Protein AF-A0A3D4B0D1-F1 (afdb_monomer_lite)

pLDDT: mean 90.93, std 8.93, range [61.91, 98.38]

Secondary structure (DSSP, 8-state):
-HHHHHH-SEEEPPPPTTGGGT--SEEEHHHHHHHHHHHHHHTT--GGG--S-EEEEE-TT-SSS-HHHHHHHHHH---SSEEEEE----S-TTS---SBTTTBHHHHHHHHHHHHHHHTTT--

Sequence (124 aa):
QIIRLMTGGYLGGAPKDDELEWRTPRMRTDAYVTIGAVFEVVDPIDLAVIESPVFIAYSTEDRAVEPDTTAARFQRFGATYKTLIEVNDTGDPAYHLLAGKYRSPQTTTSMVDTIRTFLEPLVR

Radius of gyration: 17.53 Å; chains: 1; bounding box: 36×38×50 Å

Foldseek 3Di:
DVQCVVQPQKDFDDDDPVQVVPDDRIDGPVVVVVVVVVCVVCVPDQLLVQQPEEEEEAEPQAQPDNVVVVVVVQVRHVHPHYDYHYAHPWQAPNRGCREDDPTGPPCHVVVVVVVCVSCVVVPD

Structure (mmCIF, N/CA/C/O backbone):
data_AF-A0A3D4B0D1-F1
#
_entry.id   AF-A0A3D4B0D1-F1
#
loop_
_atom_site.group_PDB
_atom_site.id
_atom_site.type_symbol
_atom_site.label_atom_id
_atom_site.label_alt_id
_atom_site.label_comp_id
_atom_site.label_asym_id
_atom_site.label_entity_id
_atom_site.label_seq_id
_atom_site.pdbx_PDB_ins_code
_atom_site.Cartn_x
_atom_site.Cartn_y
_atom_site.Cartn_z
_atom_site.occupancy
_atom_site.B_iso_or_equiv
_atom_site.auth_seq_id
_atom_site.auth_comp_id
_atom_site.auth_asym_id
_atom_site.auth_atom_id
_atom_site.pdbx_PDB_model_num
ATOM 1 N N . GLN A 1 1 ? 9.787 -23.215 -17.556 1.00 63.53 1 GLN A N 1
ATOM 2 C CA . GLN A 1 1 ? 10.791 -23.224 -18.650 1.00 63.53 1 GLN A CA 1
ATOM 3 C C . GLN A 1 1 ? 10.401 -22.334 -19.838 1.00 63.53 1 GLN A C 1
ATOM 5 O O . GLN A 1 1 ? 11.287 -21.681 -20.371 1.00 63.53 1 GLN A O 1
ATOM 10 N N . ILE A 1 2 ? 9.115 -22.218 -20.204 1.00 77.50 2 ILE A N 1
ATOM 11 C CA . ILE A 1 2 ? 8.647 -21.370 -21.326 1.00 77.50 2 ILE A CA 1
ATOM 12 C C . ILE A 1 2 ? 8.941 -19.874 -21.118 1.00 77.50 2 ILE A C 1
ATOM 14 O O . ILE A 1 2 ? 9.506 -19.240 -22.000 1.00 77.50 2 ILE A O 1
ATOM 18 N N . ILE A 1 3 ? 8.655 -19.316 -19.936 1.00 76.00 3 ILE A N 1
ATOM 19 C CA . ILE A 1 3 ? 8.912 -17.892 -19.646 1.00 76.00 3 ILE A CA 1
ATOM 20 C C . ILE A 1 3 ? 10.393 -17.513 -19.861 1.00 76.00 3 ILE A C 1
ATOM 22 O O . ILE A 1 3 ? 10.674 -16.514 -20.506 1.00 76.00 3 ILE A O 1
ATOM 26 N N . ARG A 1 4 ? 11.349 -18.364 -19.453 1.00 78.00 4 ARG A N 1
ATOM 27 C CA . ARG A 1 4 ? 12.790 -18.142 -19.685 1.00 78.00 4 ARG A CA 1
ATOM 28 C C . ARG A 1 4 ? 13.163 -18.160 -21.173 1.00 78.00 4 ARG A C 1
ATOM 30 O O . ARG A 1 4 ? 14.081 -17.453 -21.572 1.00 78.00 4 ARG A O 1
ATOM 37 N N . LEU A 1 5 ? 12.476 -18.963 -21.986 1.00 80.81 5 LEU A N 1
ATOM 38 C CA . LEU A 1 5 ? 12.677 -18.981 -23.439 1.00 80.81 5 LEU A CA 1
ATOM 39 C C . LEU A 1 5 ? 12.133 -17.706 -24.099 1.00 80.81 5 LEU A C 1
ATOM 41 O O . LEU A 1 5 ? 12.731 -17.228 -25.054 1.00 80.81 5 LEU A O 1
ATOM 45 N N . MET A 1 6 ? 11.044 -17.136 -23.571 1.00 79.94 6 MET A N 1
ATOM 46 C CA . MET A 1 6 ? 10.436 -15.914 -24.109 1.00 79.94 6 MET A CA 1
ATOM 47 C C . MET A 1 6 ? 11.134 -14.632 -23.641 1.00 79.94 6 MET A C 1
ATOM 49 O O . MET A 1 6 ? 11.273 -13.692 -24.414 1.00 79.94 6 MET A O 1
ATOM 53 N N . THR A 1 7 ? 11.575 -14.578 -22.383 1.00 77.19 7 THR A N 1
ATOM 54 C CA . THR A 1 7 ? 12.081 -13.347 -21.749 1.00 77.19 7 THR A CA 1
ATOM 55 C C . THR A 1 7 ? 13.591 -13.367 -21.507 1.00 77.19 7 THR A C 1
ATOM 57 O O . THR A 1 7 ? 14.147 -12.409 -20.980 1.00 77.19 7 THR A O 1
ATOM 60 N N . GLY A 1 8 ? 14.269 -14.471 -21.829 1.00 85.75 8 GLY A N 1
ATOM 61 C CA . GLY A 1 8 ? 15.664 -14.702 -21.459 1.00 85.75 8 GLY A CA 1
ATOM 62 C C . GLY A 1 8 ? 15.839 -15.082 -19.983 1.00 85.75 8 GLY A C 1
ATOM 63 O O . GLY A 1 8 ? 14.902 -15.494 -19.303 1.00 85.75 8 GLY A O 1
ATOM 64 N N . GLY A 1 9 ? 17.075 -14.985 -19.480 1.00 87.00 9 GLY A N 1
ATOM 65 C CA . GLY A 1 9 ? 17.410 -15.344 -18.092 1.00 87.00 9 GLY A CA 1
ATOM 66 C C . GLY A 1 9 ? 17.057 -14.289 -17.038 1.00 87.00 9 GLY A C 1
ATOM 67 O O . GLY A 1 9 ? 17.088 -14.601 -15.848 1.00 87.00 9 GLY A O 1
ATOM 68 N N . TYR A 1 10 ? 16.744 -13.062 -17.460 1.00 86.00 10 TYR A N 1
ATOM 69 C CA . TYR A 1 10 ? 16.478 -11.924 -16.582 1.00 86.00 10 TYR A CA 1
ATOM 70 C C . TYR A 1 10 ? 15.337 -11.071 -17.129 1.00 86.00 10 TYR A C 1
ATOM 72 O O . TYR A 1 10 ? 15.279 -10.816 -18.328 1.00 86.00 10 TYR A O 1
ATOM 80 N N . LEU A 1 11 ? 14.513 -10.556 -16.223 1.00 83.50 11 LEU A N 1
ATOM 81 C CA . LEU A 1 11 ? 13.476 -9.560 -16.476 1.00 83.50 11 LEU A CA 1
ATOM 82 C C . LEU A 1 11 ? 13.886 -8.220 -15.843 1.00 83.50 11 LEU A C 1
ATOM 84 O O . LEU A 1 11 ? 14.558 -8.207 -14.810 1.00 83.50 11 LEU A O 1
ATOM 88 N N . GLY A 1 12 ? 13.496 -7.108 -16.472 1.00 80.69 12 GLY A N 1
ATOM 89 C CA . GLY A 1 12 ? 13.828 -5.743 -16.041 1.00 80.69 12 GLY A CA 1
ATOM 90 C C . GLY A 1 12 ? 14.674 -4.958 -17.051 1.00 80.69 12 GLY A C 1
ATOM 91 O O . GLY A 1 12 ? 15.135 -5.502 -18.056 1.00 80.69 12 GLY A O 1
ATOM 92 N N . GLY A 1 13 ? 14.851 -3.662 -16.791 1.00 74.31 13 GLY A N 1
ATOM 93 C CA . GLY A 1 13 ? 15.591 -2.739 -17.658 1.00 74.31 13 GLY A CA 1
ATOM 94 C C . GLY A 1 13 ? 17.090 -2.699 -17.356 1.00 74.31 13 GLY A C 1
ATOM 95 O O . GLY A 1 13 ? 17.550 -3.226 -16.344 1.00 74.31 13 GLY A O 1
ATOM 96 N N . ALA A 1 14 ? 17.875 -2.060 -18.227 1.00 72.25 14 ALA A N 1
ATOM 97 C CA . ALA A 1 14 ? 19.235 -1.680 -17.853 1.00 72.25 14 ALA A CA 1
ATOM 98 C C . ALA A 1 14 ? 19.177 -0.755 -16.618 1.00 72.25 14 ALA A C 1
ATOM 100 O O . ALA A 1 14 ? 18.286 0.097 -16.572 1.00 72.25 14 ALA A O 1
ATOM 101 N N . PRO A 1 15 ? 20.076 -0.921 -15.629 1.00 66.19 15 PRO A N 1
ATOM 102 C CA . PRO A 1 15 ? 20.160 0.010 -14.513 1.00 66.19 15 PRO A CA 1
ATOM 103 C C . PRO A 1 15 ? 20.316 1.437 -15.035 1.00 66.19 15 PRO A C 1
ATOM 105 O O . PRO A 1 15 ? 21.144 1.672 -15.915 1.00 66.19 15 PRO A O 1
ATOM 108 N N . LYS A 1 16 ? 19.551 2.377 -14.485 1.00 71.31 16 LYS A N 1
ATOM 109 C CA . LYS A 1 16 ? 19.950 3.786 -14.496 1.00 71.31 16 LYS A CA 1
ATOM 110 C C . LYS A 1 16 ? 20.848 4.024 -13.286 1.00 71.31 16 LYS A C 1
ATOM 112 O O . LYS A 1 16 ? 20.661 3.365 -12.261 1.00 71.31 16 LYS A O 1
ATOM 117 N N . ASP A 1 17 ? 21.827 4.914 -13.415 1.00 66.06 17 ASP A N 1
ATOM 118 C CA . ASP A 1 17 ? 22.896 5.075 -12.417 1.00 66.06 17 ASP A CA 1
ATOM 119 C C . ASP A 1 17 ? 22.361 5.380 -11.004 1.00 66.06 17 ASP A C 1
ATOM 121 O O . ASP A 1 17 ? 22.906 4.891 -10.019 1.00 66.06 17 ASP A O 1
ATOM 125 N N . ASP A 1 18 ? 21.245 6.102 -10.897 1.00 72.19 18 ASP A N 1
ATOM 126 C CA . ASP A 1 18 ? 20.573 6.450 -9.641 1.00 72.19 18 ASP A CA 1
ATOM 127 C C . ASP A 1 18 ? 19.650 5.343 -9.089 1.00 72.19 18 ASP A C 1
ATOM 129 O O . ASP A 1 18 ? 19.319 5.333 -7.904 1.00 72.19 18 ASP A O 1
ATOM 133 N N . GLU A 1 19 ? 19.224 4.388 -9.920 1.00 71.94 19 GLU A N 1
ATOM 134 C CA . GLU A 1 19 ? 18.285 3.329 -9.525 1.00 71.94 19 GLU A CA 1
ATOM 135 C C . GLU A 1 19 ? 18.943 2.218 -8.699 1.00 71.94 19 GLU A C 1
ATOM 137 O O . GLU A 1 19 ? 18.274 1.588 -7.877 1.00 71.94 19 GLU A O 1
ATOM 142 N N . LEU A 1 20 ? 20.249 1.990 -8.867 1.00 73.00 20 LEU A N 1
ATOM 143 C CA . LEU A 1 20 ? 20.977 0.942 -8.140 1.00 73.00 20 LEU A CA 1
ATOM 144 C C . LEU A 1 20 ? 21.018 1.170 -6.627 1.00 73.00 20 LEU A C 1
ATOM 146 O O . LEU A 1 20 ? 21.152 0.208 -5.872 1.00 73.00 20 LEU A O 1
ATOM 150 N N . GLU A 1 21 ? 20.885 2.418 -6.175 1.00 78.12 21 GLU A N 1
ATOM 151 C CA . GLU A 1 21 ? 20.900 2.737 -4.748 1.00 78.12 21 GLU A CA 1
ATOM 152 C C . GLU A 1 21 ? 19.638 2.281 -4.008 1.00 78.12 21 GLU A C 1
ATOM 154 O O . GLU A 1 21 ? 19.652 2.170 -2.781 1.00 78.12 21 GLU A O 1
ATOM 159 N N . TRP A 1 22 ? 18.533 2.047 -4.722 1.00 77.31 22 TRP A N 1
ATOM 160 C CA . TRP A 1 22 ? 17.230 1.851 -4.083 1.00 77.31 22 TRP A CA 1
ATOM 161 C C . TRP A 1 22 ? 16.363 0.749 -4.677 1.00 77.31 22 TRP A C 1
ATOM 163 O O . TRP A 1 22 ? 15.371 0.368 -4.057 1.00 77.31 22 TRP A O 1
ATOM 173 N N . ARG A 1 23 ? 16.723 0.190 -5.836 1.00 79.69 23 ARG A N 1
ATOM 174 C CA . ARG A 1 23 ? 16.028 -0.967 -6.408 1.00 79.69 23 ARG A CA 1
ATOM 175 C C . ARG A 1 23 ? 16.977 -1.922 -7.110 1.00 79.69 23 ARG A C 1
ATOM 177 O O . ARG A 1 23 ? 18.023 -1.547 -7.626 1.00 79.69 23 ARG A O 1
ATOM 184 N N . THR A 1 24 ? 16.552 -3.177 -7.216 1.00 83.31 24 THR A N 1
ATOM 185 C CA . THR A 1 24 ? 17.174 -4.141 -8.125 1.00 83.31 24 THR A CA 1
ATOM 186 C C . THR A 1 24 ? 16.579 -3.953 -9.530 1.00 83.31 24 THR A C 1
ATOM 188 O O . THR A 1 24 ? 15.396 -4.233 -9.727 1.00 83.31 24 THR A O 1
ATOM 191 N N . PRO A 1 25 ? 17.347 -3.472 -10.525 1.00 81.31 25 PRO A N 1
ATOM 192 C CA . PRO A 1 25 ? 16.807 -3.131 -11.847 1.00 81.31 25 PRO A CA 1
ATOM 193 C C . PRO A 1 25 ? 16.508 -4.366 -12.705 1.00 81.31 25 PRO A C 1
ATOM 195 O O . PRO A 1 25 ? 15.676 -4.301 -13.611 1.00 81.31 25 PRO A O 1
ATOM 198 N N . ARG A 1 26 ? 17.172 -5.496 -12.418 1.00 84.56 26 ARG A N 1
ATOM 199 C CA . ARG A 1 26 ? 16.995 -6.771 -13.121 1.00 84.56 26 ARG A CA 1
ATOM 200 C C . ARG A 1 26 ? 16.962 -7.924 -12.138 1.00 84.56 26 ARG A C 1
ATOM 202 O O . ARG A 1 26 ? 17.891 -8.082 -11.352 1.00 84.56 26 ARG A O 1
ATOM 209 N N . MET A 1 27 ? 15.952 -8.775 -12.237 1.00 84.06 27 MET A N 1
ATOM 210 C CA . MET A 1 27 ? 15.883 -10.010 -11.455 1.00 84.06 27 MET A CA 1
ATOM 211 C C . MET A 1 27 ? 15.899 -11.214 -12.384 1.00 84.06 27 MET A C 1
ATOM 213 O O . MET A 1 27 ? 15.493 -11.134 -13.547 1.00 84.06 27 MET A O 1
ATOM 217 N N . ARG A 1 28 ? 16.403 -12.342 -11.881 1.00 88.50 28 ARG A N 1
ATOM 218 C CA . ARG A 1 28 ? 16.385 -13.581 -12.652 1.00 88.50 28 ARG A CA 1
ATOM 219 C C . ARG A 1 28 ? 14.942 -13.994 -12.916 1.00 88.50 28 ARG A C 1
ATOM 221 O O . ARG A 1 28 ? 14.075 -13.876 -12.056 1.00 88.50 28 ARG A O 1
ATOM 228 N N . THR A 1 29 ? 14.697 -14.508 -14.109 1.00 87.88 29 THR A N 1
ATOM 229 C CA . THR A 1 29 ? 13.355 -14.896 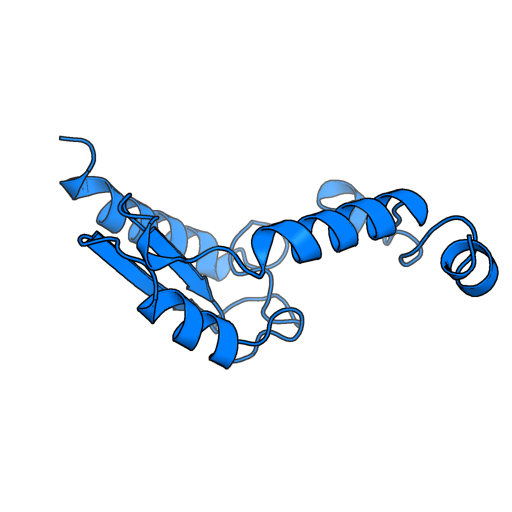-14.543 1.00 87.88 29 THR A CA 1
ATOM 230 C C . THR A 1 29 ? 12.735 -15.996 -13.672 1.00 87.88 29 THR A C 1
ATOM 232 O O . THR A 1 29 ? 11.524 -16.023 -13.486 1.00 87.88 29 THR A O 1
ATOM 235 N N . ASP A 1 30 ? 13.542 -16.892 -13.106 1.00 86.81 30 ASP A N 1
ATOM 236 C CA . ASP A 1 30 ? 13.064 -17.912 -12.168 1.00 86.81 30 ASP A CA 1
ATOM 237 C C . ASP A 1 30 ? 12.591 -17.324 -10.831 1.00 86.81 30 ASP A C 1
ATOM 239 O O . ASP A 1 30 ? 11.614 -17.823 -10.281 1.00 86.81 30 ASP A O 1
ATOM 243 N N . ALA A 1 31 ? 13.187 -16.226 -10.354 1.00 86.44 31 ALA A N 1
ATOM 244 C CA . ALA A 1 31 ? 12.699 -15.520 -9.168 1.00 86.44 31 ALA A CA 1
ATOM 245 C C . ALA A 1 31 ? 11.276 -14.967 -9.370 1.00 86.44 31 ALA A C 1
ATOM 247 O O . ALA A 1 31 ? 10.447 -15.068 -8.470 1.00 86.44 31 ALA A O 1
ATOM 248 N N . TYR A 1 32 ? 10.960 -14.457 -10.566 1.00 82.81 32 TYR A N 1
ATOM 249 C CA . TYR A 1 32 ? 9.606 -13.998 -10.896 1.00 82.81 32 TYR A CA 1
ATOM 250 C C . TYR A 1 32 ? 8.576 -15.130 -10.894 1.00 82.81 32 TYR A C 1
ATOM 252 O O . TYR A 1 32 ? 7.462 -14.936 -10.416 1.00 82.81 32 TYR A O 1
ATOM 260 N N . VAL A 1 33 ? 8.943 -16.317 -11.389 1.00 84.38 33 VAL A N 1
ATOM 261 C CA . VAL A 1 33 ? 8.056 -17.492 -11.343 1.00 84.38 33 VAL A CA 1
ATOM 262 C C . VAL A 1 33 ? 7.763 -17.883 -9.896 1.00 84.38 33 VAL A C 1
ATOM 264 O O . VAL A 1 33 ? 6.615 -18.154 -9.562 1.00 84.38 33 VAL A O 1
ATOM 267 N N . THR A 1 34 ? 8.774 -17.852 -9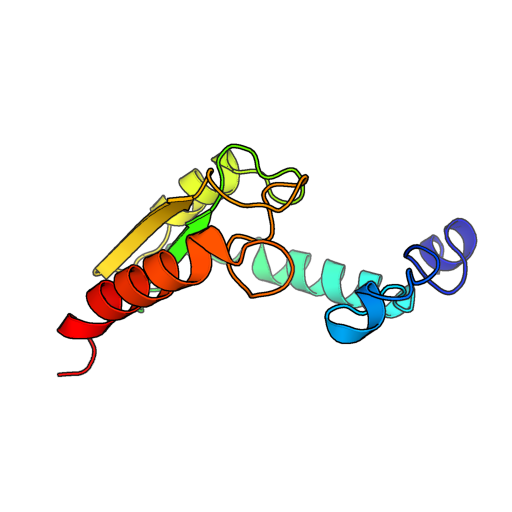.024 1.00 85.56 34 THR A N 1
ATOM 268 C CA . THR A 1 34 ? 8.587 -18.124 -7.594 1.00 85.56 34 THR A CA 1
ATOM 269 C C . THR A 1 34 ? 7.654 -17.109 -6.935 1.00 85.56 34 THR A C 1
ATOM 271 O O . THR A 1 34 ? 6.780 -17.506 -6.174 1.00 85.56 34 THR A O 1
ATOM 274 N N . ILE A 1 35 ? 7.790 -15.814 -7.245 1.00 85.12 35 ILE A N 1
ATOM 275 C CA . ILE A 1 35 ? 6.883 -14.774 -6.729 1.00 85.12 35 ILE A CA 1
ATOM 276 C C . ILE A 1 35 ? 5.444 -15.020 -7.210 1.00 85.12 35 ILE A C 1
ATOM 278 O O . ILE A 1 35 ? 4.519 -14.969 -6.407 1.00 85.12 35 ILE A O 1
ATOM 282 N N . GLY A 1 36 ? 5.254 -15.356 -8.491 1.00 86.56 36 GLY A N 1
ATOM 283 C CA . GLY A 1 36 ? 3.935 -15.703 -9.029 1.00 86.56 36 GLY A CA 1
ATOM 284 C C . GLY A 1 36 ? 3.294 -16.901 -8.320 1.00 86.56 36 GLY A C 1
ATOM 285 O O . GLY A 1 36 ? 2.120 -16.849 -7.973 1.00 86.56 36 GLY A O 1
ATOM 286 N N . ALA A 1 37 ? 4.077 -17.940 -8.014 1.00 88.75 37 ALA A N 1
ATOM 287 C CA . ALA A 1 37 ? 3.592 -19.103 -7.270 1.00 88.75 37 ALA A CA 1
ATOM 288 C C . ALA A 1 37 ? 3.156 -18.756 -5.834 1.00 88.75 37 ALA A C 1
ATOM 290 O O . ALA A 1 37 ? 2.223 -19.359 -5.311 1.00 88.75 37 ALA A O 1
ATOM 291 N N . VAL A 1 38 ? 3.789 -17.765 -5.192 1.00 89.88 38 VAL A N 1
ATOM 292 C CA . VAL A 1 38 ? 3.318 -17.261 -3.890 1.00 89.88 38 VAL A CA 1
ATOM 293 C C . VAL A 1 38 ? 1.929 -16.642 -4.032 1.00 89.88 38 VAL A C 1
ATOM 295 O O . VAL A 1 38 ? 1.076 -16.909 -3.189 1.00 89.88 38 VAL A O 1
ATOM 298 N N . PHE A 1 39 ? 1.669 -15.880 -5.102 1.00 88.50 39 PHE A N 1
ATOM 299 C CA . PHE A 1 39 ? 0.343 -15.307 -5.354 1.00 88.50 39 PHE A CA 1
ATOM 300 C C . PHE A 1 39 ? -0.744 -16.370 -5.496 1.00 88.50 39 PHE A C 1
ATOM 302 O O . PHE A 1 39 ? -1.801 -16.206 -4.900 1.00 88.50 39 PHE A O 1
ATOM 309 N N . GLU A 1 40 ? -0.476 -17.492 -6.167 1.00 89.88 40 GLU A N 1
ATOM 310 C CA . GLU A 1 40 ? -1.440 -18.602 -6.271 1.00 89.88 40 GLU A CA 1
ATOM 311 C C . GLU A 1 40 ? -1.827 -19.193 -4.904 1.00 89.88 40 GLU A C 1
ATOM 313 O O . GLU A 1 40 ? -2.950 -19.660 -4.723 1.00 89.88 40 GLU A O 1
ATOM 318 N N . VAL A 1 41 ? -0.914 -19.153 -3.930 1.00 90.69 41 VAL A N 1
ATOM 319 C CA . VAL A 1 41 ? -1.163 -19.643 -2.568 1.00 90.69 41 VAL A CA 1
ATOM 320 C C . VAL A 1 41 ? -1.885 -18.604 -1.712 1.00 90.69 41 VAL A C 1
ATOM 322 O O . VAL A 1 41 ? -2.738 -18.975 -0.906 1.00 90.69 41 VAL A O 1
ATOM 325 N N . VAL A 1 42 ? -1.554 -17.316 -1.855 1.00 89.75 42 VAL A N 1
ATOM 326 C CA . VAL A 1 42 ? -2.141 -16.261 -1.012 1.00 89.75 42 VAL A CA 1
ATOM 327 C C . VAL A 1 42 ? -3.476 -15.733 -1.528 1.00 89.75 42 VAL A C 1
ATOM 329 O O . VAL A 1 42 ? -4.288 -15.275 -0.730 1.00 89.75 42 VAL A O 1
ATOM 332 N N . ASP A 1 43 ? -3.729 -15.807 -2.835 1.00 91.31 43 ASP A N 1
ATOM 333 C CA . ASP A 1 43 ? -4.957 -15.301 -3.446 1.00 91.31 43 ASP A CA 1
ATOM 334 C C . ASP A 1 43 ? -6.253 -15.921 -2.886 1.00 91.31 43 ASP A C 1
ATOM 336 O O . ASP A 1 43 ? -7.184 -15.160 -2.602 1.00 91.31 43 ASP A O 1
ATOM 340 N N . PRO A 1 44 ? -6.337 -17.248 -2.646 1.00 93.94 44 PRO A N 1
ATOM 341 C CA . PRO A 1 44 ? -7.544 -17.863 -2.102 1.00 93.94 44 PRO A CA 1
ATOM 342 C C . PRO A 1 44 ? -7.679 -17.737 -0.577 1.00 93.94 44 PRO A C 1
ATOM 344 O O . PRO A 1 44 ? -8.660 -18.242 -0.028 1.00 93.94 44 PRO A O 1
ATOM 347 N N . ILE A 1 45 ? -6.725 -17.114 0.129 1.00 93.44 45 ILE A N 1
ATOM 348 C CA . ILE A 1 45 ? -6.810 -16.967 1.587 1.00 93.44 45 ILE A CA 1
ATOM 349 C C . ILE A 1 45 ? -8.044 -16.137 1.946 1.00 93.44 45 ILE A C 1
ATOM 351 O O . ILE A 1 45 ? -8.267 -15.039 1.428 1.00 93.44 45 ILE A O 1
ATOM 355 N N . ASP A 1 46 ? -8.838 -16.651 2.883 1.00 96.19 46 ASP A N 1
ATOM 356 C CA . ASP A 1 46 ? -9.929 -15.885 3.464 1.00 96.19 46 ASP A CA 1
ATOM 357 C C . ASP A 1 46 ? -9.374 -14.799 4.390 1.00 96.19 46 ASP A C 1
ATOM 359 O O . ASP A 1 46 ? -8.929 -15.077 5.500 1.00 96.19 46 ASP A O 1
ATOM 363 N N . LEU A 1 47 ? -9.404 -13.544 3.937 1.00 96.94 47 LEU A N 1
ATOM 364 C CA . LEU A 1 47 ? -8.902 -12.400 4.703 1.00 96.94 47 LEU A CA 1
ATOM 365 C C . LEU A 1 47 ? -9.650 -12.185 6.029 1.00 96.94 47 LEU A C 1
ATOM 367 O O . LEU A 1 47 ? -9.109 -11.527 6.919 1.00 96.94 47 LEU A O 1
ATOM 371 N N . ALA A 1 48 ? -10.846 -12.759 6.199 1.00 97.81 48 ALA A N 1
ATOM 372 C CA . ALA A 1 48 ? -11.596 -12.666 7.448 1.00 97.81 48 ALA A CA 1
ATOM 373 C C . ALA A 1 48 ? -10.850 -13.298 8.636 1.00 97.81 48 ALA A C 1
ATOM 375 O O . ALA A 1 48 ? -11.044 -12.865 9.765 1.00 97.81 48 ALA A O 1
ATOM 376 N N . VAL A 1 49 ? -9.950 -14.261 8.394 1.00 97.12 49 VAL A N 1
ATOM 377 C CA . VAL A 1 49 ? -9.152 -14.899 9.461 1.00 97.12 49 VAL A CA 1
ATOM 378 C C . VAL A 1 49 ? -8.020 -14.005 9.982 1.00 97.12 49 VAL A C 1
ATOM 380 O O . VAL A 1 49 ? -7.391 -14.318 10.991 1.00 97.12 49 VAL A O 1
ATOM 383 N N . ILE A 1 50 ? -7.721 -12.902 9.290 1.00 96.69 50 ILE A N 1
ATOM 384 C CA . ILE A 1 50 ? -6.702 -11.939 9.706 1.00 96.69 50 ILE A CA 1
ATOM 385 C C . ILE A 1 50 ? -7.373 -10.904 10.613 1.00 96.69 50 ILE A C 1
ATOM 387 O O . ILE A 1 50 ? -7.915 -9.896 10.155 1.00 96.69 50 ILE A O 1
ATOM 391 N N . GLU A 1 51 ? -7.330 -11.183 11.915 1.00 97.38 51 GLU A N 1
ATOM 392 C CA . GLU A 1 51 ? -7.940 -10.360 12.972 1.00 97.38 51 GLU A CA 1
ATOM 393 C C . GLU A 1 51 ? -6.965 -9.345 13.597 1.00 97.38 51 GLU A C 1
ATOM 395 O O . GLU A 1 51 ? -7.373 -8.446 14.334 1.00 97.38 51 GLU A O 1
ATOM 400 N N . SER A 1 52 ? -5.666 -9.468 13.305 1.00 96.75 52 SER A N 1
ATOM 401 C CA . SER A 1 52 ? -4.648 -8.506 13.740 1.00 96.75 52 SER A CA 1
ATOM 402 C C . SER A 1 52 ? -4.908 -7.114 13.153 1.00 96.75 52 SER A C 1
ATOM 404 O O . SER A 1 52 ? -5.443 -7.028 12.053 1.00 96.75 52 SER A O 1
ATOM 406 N N . PRO A 1 53 ? -4.496 -6.024 13.825 1.00 98.19 53 PRO A N 1
ATOM 407 C CA . PRO A 1 53 ? -4.613 -4.676 13.281 1.00 98.19 53 PRO A CA 1
ATOM 408 C C . PRO A 1 53 ? -4.073 -4.527 11.853 1.00 98.19 53 PRO A C 1
ATOM 410 O O . PRO A 1 53 ? -2.967 -4.981 11.562 1.00 98.19 53 PRO A O 1
ATOM 413 N N . VAL A 1 54 ? -4.828 -3.854 10.978 1.00 98.25 54 VAL A N 1
ATOM 414 C CA . VAL A 1 54 ? -4.470 -3.688 9.556 1.00 98.25 54 VAL A CA 1
ATOM 415 C C . VAL A 1 54 ? -4.348 -2.217 9.191 1.00 98.25 54 VAL A C 1
ATOM 417 O O . VAL A 1 54 ? -5.295 -1.451 9.329 1.00 98.25 54 VAL A O 1
ATOM 420 N N . PHE A 1 55 ? -3.202 -1.837 8.639 1.00 98.25 55 PHE A N 1
ATOM 421 C CA . PHE A 1 55 ? -2.996 -0.537 8.014 1.00 98.25 55 PHE A CA 1
ATOM 422 C C . PHE A 1 55 ? -2.646 -0.744 6.542 1.00 98.25 55 PHE A C 1
ATOM 424 O O . PHE A 1 55 ? -1.701 -1.470 6.234 1.00 98.25 55 PHE A O 1
ATOM 431 N N . ILE A 1 56 ? -3.393 -0.107 5.642 1.00 98.19 56 ILE A N 1
ATOM 432 C CA . ILE A 1 56 ? -3.091 -0.082 4.209 1.00 98.19 56 ILE A CA 1
ATOM 433 C C . ILE A 1 56 ? -3.072 1.373 3.750 1.00 98.19 56 ILE A C 1
ATOM 435 O O . ILE A 1 56 ? -4.025 2.114 3.976 1.00 98.19 56 ILE A O 1
ATOM 439 N N . ALA A 1 57 ? -2.000 1.764 3.069 1.00 98.06 57 ALA A N 1
ATOM 440 C CA . ALA A 1 57 ? -1.969 2.976 2.268 1.00 98.06 57 ALA A CA 1
ATOM 441 C C . ALA A 1 57 ? -1.929 2.584 0.790 1.00 98.06 57 ALA A C 1
ATOM 443 O O . ALA A 1 57 ? -1.204 1.656 0.425 1.00 98.06 57 ALA A O 1
ATOM 444 N N . TYR A 1 58 ? -2.706 3.269 -0.042 1.00 98.38 58 TYR A N 1
ATOM 445 C CA . TYR A 1 58 ? -2.772 3.024 -1.482 1.00 98.38 58 TYR A CA 1
ATOM 446 C C . TYR A 1 58 ? -2.961 4.339 -2.247 1.00 98.38 58 TYR A C 1
ATOM 448 O O . TYR A 1 58 ? -3.344 5.347 -1.656 1.00 98.38 58 TYR A O 1
ATOM 456 N N . SER A 1 59 ? -2.697 4.334 -3.552 1.00 98.25 59 SER A N 1
ATOM 457 C CA . SER A 1 59 ? -3.104 5.420 -4.447 1.00 98.25 59 SER A CA 1
ATOM 458 C C . SER A 1 59 ? -4.255 4.954 -5.328 1.00 98.25 59 SER A C 1
ATOM 460 O O . SER A 1 59 ? -4.240 3.828 -5.823 1.00 98.25 59 SER A O 1
ATOM 462 N N . THR A 1 60 ? -5.221 5.835 -5.582 1.00 98.19 60 THR A N 1
ATOM 463 C CA . THR A 1 60 ? -6.279 5.594 -6.575 1.00 98.19 60 THR A CA 1
ATOM 464 C C . THR A 1 60 ? -5.772 5.714 -8.017 1.00 98.19 60 THR A C 1
ATOM 466 O O . THR A 1 60 ? -6.495 5.380 -8.951 1.00 98.19 60 THR A O 1
ATOM 469 N N . GLU A 1 61 ? -4.528 6.163 -8.206 1.00 97.94 61 GLU A N 1
ATOM 470 C CA . GLU A 1 61 ? -3.857 6.306 -9.501 1.00 97.94 61 GLU A CA 1
ATOM 471 C C . GLU A 1 61 ? -2.737 5.267 -9.717 1.00 97.94 61 GLU A C 1
ATOM 473 O O . GLU A 1 61 ? -2.020 5.342 -10.722 1.00 97.94 61 GLU A O 1
ATOM 478 N N . ASP A 1 62 ? -2.582 4.300 -8.799 1.00 98.19 62 ASP A N 1
ATOM 479 C CA . ASP A 1 62 ? -1.544 3.263 -8.866 1.00 98.19 62 ASP A CA 1
ATOM 480 C C . ASP A 1 62 ? -1.638 2.475 -10.188 1.00 98.19 62 ASP A C 1
ATOM 482 O O . ASP A 1 62 ? -2.690 1.969 -10.584 1.00 98.19 62 ASP A O 1
ATOM 486 N N . ARG A 1 63 ? -0.511 2.399 -10.905 1.00 97.25 63 ARG A N 1
ATOM 487 C CA . ARG A 1 63 ? -0.399 1.721 -12.210 1.00 97.25 63 ARG A CA 1
ATOM 488 C C . ARG A 1 63 ? 0.179 0.310 -12.124 1.00 97.25 63 ARG A C 1
ATOM 490 O O . ARG A 1 63 ? 0.277 -0.367 -13.148 1.00 97.25 63 ARG A O 1
ATOM 497 N N . ALA A 1 64 ? 0.622 -0.109 -10.946 1.00 93.88 64 ALA A N 1
ATOM 498 C CA . ALA A 1 64 ? 1.183 -1.425 -10.673 1.00 93.88 64 ALA A CA 1
ATOM 499 C C . ALA A 1 64 ? 0.203 -2.327 -9.908 1.00 93.88 64 ALA A C 1
ATOM 501 O O . ALA A 1 64 ? 0.225 -3.543 -10.108 1.00 93.88 64 ALA A O 1
ATOM 502 N N . VAL A 1 65 ? -0.654 -1.751 -9.062 1.00 94.94 65 VAL A N 1
ATOM 503 C CA . VAL A 1 65 ? -1.664 -2.464 -8.269 1.00 94.94 65 VAL A CA 1
ATOM 504 C C . VAL A 1 65 ? -3.043 -1.885 -8.556 1.00 94.94 65 VAL A C 1
ATOM 506 O O . VAL A 1 65 ? -3.206 -0.676 -8.591 1.00 94.94 65 VAL A O 1
ATOM 509 N N . GLU A 1 66 ? -4.048 -2.746 -8.734 1.00 97.31 66 GLU A N 1
ATOM 510 C CA . GLU A 1 66 ? -5.426 -2.314 -8.979 1.00 97.31 66 GLU A CA 1
ATOM 511 C C . GLU A 1 66 ? -6.040 -1.687 -7.705 1.00 97.31 66 GLU A C 1
ATOM 513 O O . GLU A 1 66 ? -6.249 -2.398 -6.707 1.00 97.31 66 GLU A O 1
ATOM 518 N N . PRO A 1 67 ? -6.340 -0.372 -7.705 1.00 97.56 67 PRO A N 1
ATOM 519 C CA . PRO A 1 67 ? -6.765 0.331 -6.495 1.00 97.56 67 PRO A CA 1
ATOM 520 C C . PRO A 1 67 ? -8.126 -0.143 -5.979 1.00 97.56 67 PRO A C 1
ATOM 522 O O . PRO A 1 67 ? -8.285 -0.393 -4.783 1.00 97.56 67 PRO A O 1
ATOM 525 N N . ASP A 1 68 ? -9.082 -0.363 -6.883 1.00 97.69 68 ASP A N 1
ATOM 526 C CA . ASP A 1 68 ? -10.434 -0.809 -6.531 1.00 97.69 68 ASP A CA 1
ATOM 527 C C . ASP A 1 68 ? -10.416 -2.192 -5.870 1.00 97.69 68 ASP A C 1
ATOM 529 O O . ASP A 1 68 ? -11.080 -2.422 -4.855 1.00 97.69 68 ASP A O 1
ATOM 533 N N . THR A 1 69 ? -9.585 -3.106 -6.382 1.00 96.31 69 THR A N 1
ATOM 534 C CA . THR A 1 69 ? -9.373 -4.427 -5.775 1.00 96.31 69 THR A CA 1
ATOM 535 C C . THR A 1 69 ? -8.734 -4.306 -4.392 1.00 96.31 69 THR A C 1
ATOM 537 O O . THR A 1 69 ? -9.114 -5.041 -3.477 1.00 96.31 69 THR A O 1
ATOM 540 N N . THR A 1 70 ? -7.810 -3.362 -4.198 1.00 96.75 70 THR A N 1
ATOM 541 C CA . THR A 1 70 ? -7.203 -3.086 -2.886 1.00 96.75 70 THR A CA 1
ATOM 542 C C . THR A 1 70 ? -8.250 -2.608 -1.881 1.00 96.75 70 THR A C 1
ATOM 544 O O . THR A 1 70 ? -8.382 -3.197 -0.804 1.00 96.75 70 THR A O 1
ATOM 547 N N . ALA A 1 71 ? -9.052 -1.605 -2.249 1.00 97.56 71 ALA A N 1
ATOM 548 C CA . ALA A 1 71 ? -10.125 -1.082 -1.408 1.00 97.56 71 ALA A CA 1
ATOM 549 C C . ALA A 1 71 ? -11.179 -2.157 -1.087 1.00 97.56 71 ALA A C 1
ATOM 551 O O . ALA A 1 71 ? -11.589 -2.307 0.068 1.00 97.56 71 ALA A O 1
ATOM 552 N N . ALA A 1 72 ? -11.569 -2.970 -2.073 1.00 97.25 72 ALA A N 1
ATOM 553 C CA . ALA A 1 72 ? -12.514 -4.067 -1.883 1.00 97.25 72 ALA A CA 1
ATOM 554 C C . ALA A 1 72 ? -11.962 -5.164 -0.955 1.00 97.25 72 ALA A C 1
ATOM 556 O O . ALA A 1 72 ? -12.669 -5.645 -0.066 1.00 97.25 72 ALA A O 1
ATOM 557 N N . ARG A 1 73 ? -10.688 -5.555 -1.111 1.00 96.44 73 ARG A N 1
ATOM 558 C CA . ARG A 1 73 ? -10.043 -6.556 -0.241 1.00 96.44 73 ARG A CA 1
ATOM 559 C C . ARG A 1 73 ? -9.844 -6.048 1.181 1.00 96.44 73 ARG A C 1
ATOM 561 O O . ARG A 1 73 ? -10.044 -6.825 2.111 1.00 96.44 73 ARG A O 1
ATOM 568 N N . PHE A 1 74 ? -9.539 -4.765 1.374 1.00 98.12 74 PHE A N 1
ATOM 569 C CA . PHE A 1 74 ? -9.442 -4.161 2.706 1.00 98.12 74 PHE A CA 1
ATOM 570 C C . PHE A 1 74 ? -10.719 -4.383 3.542 1.00 98.12 74 PHE A C 1
ATOM 572 O O . PHE A 1 74 ? -10.662 -4.698 4.738 1.00 98.12 74 PHE A O 1
ATOM 579 N N . GLN A 1 75 ? -11.893 -4.305 2.905 1.00 97.69 75 GLN A N 1
ATOM 580 C CA . GLN A 1 75 ? -13.166 -4.544 3.590 1.00 97.69 75 GLN A CA 1
ATOM 581 C C . GLN A 1 75 ? -13.295 -5.972 4.129 1.00 97.69 75 GLN A C 1
ATOM 583 O O . GLN A 1 75 ? -13.925 -6.165 5.166 1.00 97.69 75 GLN A O 1
ATOM 588 N N . ARG A 1 76 ? -12.641 -6.951 3.494 1.00 97.62 76 ARG A N 1
ATOM 589 C CA . ARG A 1 76 ? -12.730 -8.376 3.847 1.00 97.62 76 ARG A CA 1
ATOM 590 C C . ARG A 1 76 ? -11.882 -8.785 5.053 1.00 97.62 76 ARG A C 1
ATOM 592 O O . ARG A 1 76 ? -12.101 -9.873 5.569 1.00 97.62 76 ARG A O 1
ATOM 599 N N . PHE A 1 77 ? -10.933 -7.960 5.501 1.00 98.25 77 PHE A N 1
ATOM 600 C CA . PHE A 1 77 ? -10.153 -8.266 6.706 1.00 98.25 77 PHE A CA 1
ATOM 601 C C . PHE A 1 77 ? -11.045 -8.324 7.950 1.00 98.25 77 PHE A C 1
ATOM 603 O O . PHE A 1 77 ? -11.838 -7.401 8.169 1.00 98.25 77 PHE A O 1
ATOM 610 N N . GLY A 1 78 ? -10.854 -9.355 8.780 1.00 98.06 78 GLY A N 1
ATOM 611 C CA . GLY A 1 78 ? -11.556 -9.543 10.060 1.00 98.06 78 GLY A CA 1
ATOM 612 C C . GLY A 1 78 ? -11.081 -8.621 11.187 1.00 98.06 78 GLY A C 1
ATOM 613 O O . GLY A 1 78 ? -11.647 -8.623 12.275 1.00 98.06 78 GLY A O 1
ATOM 614 N N . ALA A 1 79 ? -10.051 -7.815 10.935 1.00 97.75 79 ALA A N 1
ATOM 615 C CA . ALA A 1 79 ? -9.485 -6.876 11.889 1.00 97.75 79 ALA A CA 1
ATOM 616 C C . ALA A 1 79 ? -10.509 -5.848 12.402 1.00 97.75 79 ALA A C 1
ATOM 618 O O . ALA A 1 79 ? -11.042 -5.040 11.636 1.00 97.75 79 ALA A O 1
ATOM 619 N N . THR A 1 80 ? -10.710 -5.821 13.722 1.00 96.06 80 THR A N 1
ATOM 620 C CA . THR A 1 80 ? -11.552 -4.821 14.406 1.00 96.06 80 THR A CA 1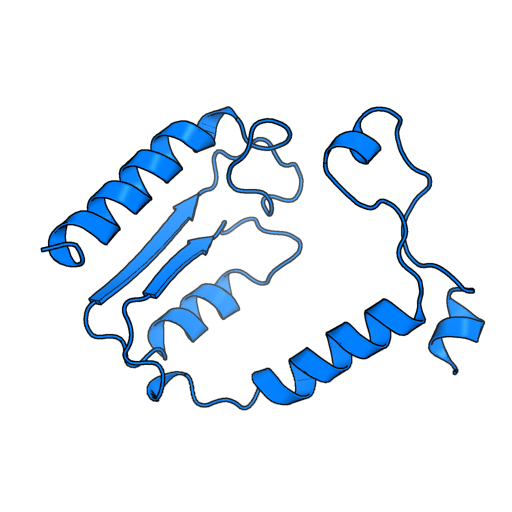
ATOM 621 C C . THR A 1 80 ? -10.948 -3.418 14.336 1.00 96.06 80 THR A C 1
ATOM 623 O O . THR A 1 80 ? -11.672 -2.431 14.236 1.00 96.06 80 THR A O 1
ATOM 626 N N . TYR A 1 81 ? -9.617 -3.319 14.384 1.00 98.00 81 TYR A N 1
ATOM 627 C CA . TYR A 1 81 ? -8.896 -2.058 14.255 1.00 98.00 81 TYR A CA 1
ATOM 628 C C . TYR A 1 81 ? -8.153 -2.032 12.921 1.00 98.00 81 TYR A C 1
ATOM 630 O O . TYR A 1 81 ? -7.104 -2.661 12.768 1.00 98.00 81 TYR A O 1
ATOM 638 N N . LYS A 1 82 ? -8.724 -1.339 11.933 1.00 97.88 82 LYS A N 1
ATOM 639 C CA . LYS A 1 82 ? -8.136 -1.231 10.600 1.00 97.88 82 LYS A CA 1
ATOM 640 C C . LYS A 1 82 ? -8.302 0.152 9.988 1.00 97.88 82 LYS A C 1
ATOM 642 O O . LYS A 1 82 ? -9.333 0.794 10.176 1.00 97.88 82 LYS A O 1
ATOM 647 N N . THR A 1 83 ? -7.308 0.562 9.208 1.00 98.25 83 THR A N 1
ATOM 648 C CA . THR A 1 83 ? -7.252 1.869 8.549 1.00 98.25 83 THR A CA 1
ATOM 649 C C . THR A 1 83 ? -6.824 1.709 7.093 1.00 98.25 83 THR A C 1
ATOM 651 O O . THR A 1 83 ? -5.844 1.022 6.803 1.00 98.25 83 THR A O 1
ATOM 654 N N . LEU A 1 84 ? -7.553 2.370 6.192 1.00 98.31 84 LEU A N 1
ATOM 655 C CA . LEU A 1 84 ? -7.214 2.518 4.778 1.00 98.31 84 LEU A CA 1
ATOM 656 C C . LEU A 1 84 ? -6.987 4.003 4.488 1.00 98.31 84 LEU A C 1
ATOM 658 O O . LEU A 1 84 ? -7.852 4.816 4.809 1.00 98.31 84 LEU A O 1
ATOM 662 N N . ILE A 1 85 ? -5.839 4.350 3.909 1.00 98.06 85 ILE A N 1
ATO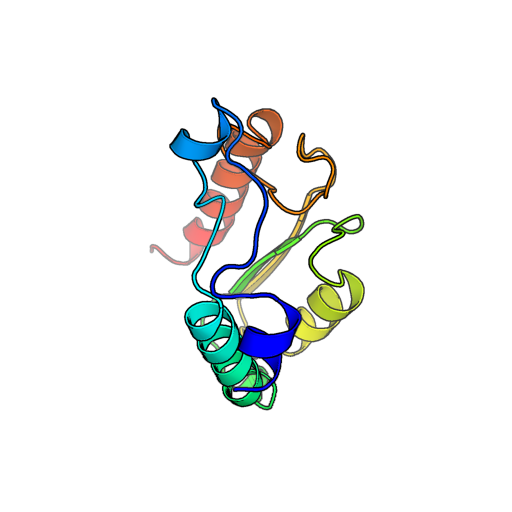M 663 C CA . ILE A 1 85 ? -5.456 5.732 3.591 1.00 98.06 85 ILE A CA 1
ATOM 664 C C . I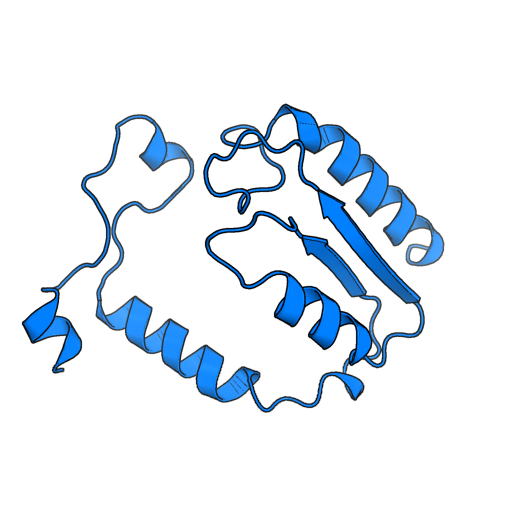LE A 1 85 ? -5.163 5.862 2.100 1.00 98.06 85 ILE A C 1
ATOM 666 O O . ILE A 1 85 ? -4.421 5.058 1.536 1.00 98.06 85 ILE A O 1
ATOM 670 N N . GLU A 1 86 ? -5.706 6.907 1.486 1.00 98.06 86 GLU A N 1
ATOM 671 C CA . GLU A 1 86 ? -5.394 7.304 0.113 1.00 98.06 86 GLU A CA 1
ATOM 672 C C . GLU A 1 86 ? -4.219 8.282 0.088 1.00 98.06 86 GLU A C 1
ATOM 674 O O . GLU A 1 86 ? -4.195 9.253 0.846 1.00 98.06 86 GLU A O 1
ATOM 679 N N . VAL A 1 87 ? -3.249 8.036 -0.794 1.00 97.69 87 VAL A N 1
ATOM 680 C CA . VAL A 1 87 ? -2.065 8.879 -0.991 1.00 97.69 87 VAL A CA 1
ATOM 681 C C . VAL A 1 87 ? -1.858 9.098 -2.483 1.00 97.69 87 VAL A C 1
ATOM 683 O O . VAL A 1 87 ? -1.357 8.224 -3.185 1.00 97.69 87 VAL A O 1
ATOM 686 N N . ASN A 1 88 ? -2.240 10.279 -2.964 1.00 97.06 88 ASN A N 1
ATOM 687 C CA . ASN A 1 88 ? -2.177 10.638 -4.386 1.00 97.06 88 ASN A CA 1
ATOM 688 C C . ASN A 1 88 ? -1.191 11.781 -4.674 1.00 97.06 88 ASN A C 1
ATOM 690 O O . ASN A 1 88 ? -0.951 12.121 -5.824 1.00 97.06 88 ASN A O 1
ATOM 694 N N . ASP A 1 89 ? -0.581 12.365 -3.646 1.00 95.81 89 ASP A N 1
ATOM 695 C CA . ASP A 1 89 ? 0.419 13.434 -3.738 1.00 95.81 89 ASP A CA 1
ATOM 696 C C . ASP A 1 89 ? 1.867 12.904 -3.815 1.00 95.81 89 ASP A C 1
ATOM 698 O O . ASP A 1 89 ? 2.834 13.628 -3.546 1.00 95.81 89 ASP A O 1
ATOM 702 N N . THR A 1 90 ? 2.032 11.637 -4.212 1.00 95.50 90 THR A N 1
ATOM 703 C CA . THR A 1 90 ? 3.337 10.996 -4.426 1.00 95.50 90 THR A CA 1
ATOM 704 C C . THR A 1 90 ? 4.097 11.576 -5.622 1.00 95.50 90 THR A C 1
ATOM 706 O O . THR A 1 90 ? 3.528 12.104 -6.573 1.00 95.50 90 THR A O 1
ATOM 709 N N . GLY A 1 91 ? 5.430 11.507 -5.555 1.00 94.25 91 GLY A N 1
ATOM 710 C CA . GLY A 1 91 ? 6.335 11.952 -6.620 1.00 94.25 91 GLY A CA 1
ATOM 711 C C . GLY A 1 91 ? 6.630 10.844 -7.625 1.00 94.25 91 GLY A C 1
ATOM 712 O O . GLY A 1 91 ? 7.341 11.066 -8.607 1.00 94.25 91 GLY A O 1
ATOM 713 N N . ASP A 1 92 ? 6.117 9.643 -7.365 1.00 94.00 92 ASP A N 1
ATOM 714 C CA . ASP A 1 92 ? 6.289 8.484 -8.213 1.00 94.00 92 ASP A CA 1
ATOM 715 C C . ASP A 1 92 ? 5.355 8.572 -9.429 1.00 94.00 92 ASP A C 1
ATOM 717 O O . ASP A 1 92 ? 4.139 8.574 -9.260 1.00 94.00 92 ASP A O 1
ATOM 721 N N . PRO A 1 93 ? 5.870 8.571 -10.673 1.00 93.19 93 PRO A N 1
ATOM 722 C CA . PRO A 1 93 ? 5.024 8.663 -11.868 1.00 93.19 93 PRO A CA 1
ATOM 723 C C . PRO A 1 93 ? 4.054 7.487 -12.058 1.00 93.19 93 PRO A C 1
ATOM 725 O O . PRO A 1 93 ? 3.131 7.573 -12.871 1.00 93.19 93 PRO A O 1
ATOM 728 N N . ALA A 1 94 ? 4.309 6.364 -11.381 1.00 95.12 94 ALA A N 1
ATOM 729 C CA . ALA A 1 94 ? 3.441 5.191 -11.371 1.00 95.12 94 ALA A CA 1
ATOM 730 C C . ALA A 1 94 ? 2.470 5.172 -10.182 1.00 95.12 94 ALA A C 1
ATOM 732 O O . ALA A 1 94 ? 1.662 4.250 -10.108 1.00 95.12 94 ALA A O 1
ATOM 733 N N . TYR A 1 95 ? 2.549 6.164 -9.287 1.00 97.19 95 TYR A N 1
ATOM 734 C CA . TYR A 1 95 ? 1.725 6.290 -8.088 1.00 97.19 95 TYR A CA 1
ATOM 735 C C . TYR A 1 95 ? 1.772 5.063 -7.163 1.00 97.19 95 TYR A C 1
ATOM 737 O O . TYR A 1 95 ? 0.853 4.815 -6.391 1.00 97.19 95 TYR A O 1
ATOM 745 N N . HIS A 1 96 ? 2.859 4.294 -7.221 1.00 96.31 96 HIS A N 1
ATOM 746 C CA . HIS A 1 96 ? 3.001 3.040 -6.487 1.00 96.31 96 HIS A CA 1
ATOM 747 C C . HIS A 1 96 ? 3.892 3.200 -5.252 1.00 96.31 96 HIS A C 1
ATOM 749 O O . HIS A 1 96 ? 3.645 2.632 -4.188 1.00 96.31 96 HIS A O 1
ATOM 755 N N . LEU A 1 97 ? 4.951 4.003 -5.365 1.00 95.19 97 LEU A N 1
ATOM 756 C CA . LEU A 1 97 ? 5.835 4.296 -4.239 1.00 95.19 97 LEU A CA 1
ATOM 757 C C . LEU A 1 97 ? 5.294 5.498 -3.464 1.00 95.19 97 LEU A C 1
ATOM 759 O O . LEU A 1 97 ? 5.494 6.641 -3.858 1.00 95.19 97 LEU A O 1
ATOM 763 N N . LEU A 1 98 ? 4.602 5.235 -2.355 1.00 97.06 98 LEU A N 1
ATOM 764 C CA . LEU A 1 98 ? 3.834 6.244 -1.608 1.00 97.06 98 LEU A CA 1
ATOM 765 C C . LEU A 1 98 ? 4.624 6.984 -0.527 1.00 97.06 98 LEU A C 1
ATOM 767 O O . LEU A 1 98 ? 4.103 7.916 0.073 1.00 97.06 98 LEU A O 1
ATOM 771 N N . ALA A 1 99 ? 5.848 6.557 -0.228 1.00 96.44 99 ALA A N 1
ATOM 772 C CA . ALA A 1 99 ? 6.756 7.192 0.724 1.00 96.44 99 ALA A CA 1
ATOM 773 C C . ALA A 1 99 ? 8.206 6.795 0.401 1.00 96.44 99 ALA A C 1
ATOM 775 O O . ALA A 1 99 ? 8.461 5.826 -0.316 1.00 96.44 99 ALA A O 1
ATOM 776 N N . GLY A 1 100 ? 9.168 7.523 0.962 1.00 93.56 100 GLY A N 1
ATOM 777 C CA . GLY A 1 100 ? 10.596 7.245 0.855 1.00 93.56 100 GLY A CA 1
ATOM 778 C C . GLY A 1 100 ? 11.363 8.301 0.063 1.00 93.56 100 GLY A C 1
ATOM 779 O O . GLY A 1 100 ? 10.865 8.888 -0.896 1.00 93.56 100 GLY A O 1
ATOM 780 N N . LYS A 1 101 ? 12.630 8.500 0.444 1.00 91.50 101 LYS A N 1
ATOM 781 C CA . LYS A 1 101 ? 13.476 9.622 -0.001 1.00 91.50 101 LYS A CA 1
ATOM 782 C C . LYS A 1 101 ? 13.649 9.768 -1.521 1.00 91.50 101 LYS A C 1
ATOM 784 O O . LYS A 1 101 ? 13.903 10.872 -1.984 1.00 91.50 101 LYS A O 1
ATOM 789 N N . TYR A 1 102 ? 13.551 8.674 -2.279 1.00 87.94 102 TYR A N 1
ATOM 790 C CA . TYR A 1 102 ? 13.873 8.661 -3.711 1.00 87.94 102 TYR A CA 1
ATOM 791 C C . TYR A 1 102 ? 12.688 9.003 -4.616 1.00 87.94 102 TYR A C 1
ATOM 793 O O . TYR A 1 102 ? 12.869 9.669 -5.630 1.00 87.94 102 TYR A O 1
ATOM 801 N N . ARG A 1 103 ? 11.490 8.508 -4.289 1.00 89.88 103 ARG A N 1
ATOM 802 C CA . ARG A 1 103 ? 10.320 8.580 -5.180 1.00 89.88 103 ARG A CA 1
ATOM 803 C C . ARG A 1 103 ? 9.137 9.311 -4.567 1.00 89.88 103 ARG A C 1
ATOM 805 O O . ARG A 1 103 ? 8.341 9.858 -5.311 1.00 89.88 103 ARG A O 1
ATOM 812 N N . SER A 1 104 ? 9.062 9.395 -3.240 1.00 94.62 104 SER A N 1
ATOM 813 C CA . SER A 1 104 ? 8.014 10.166 -2.574 1.00 94.62 104 SER A CA 1
ATOM 814 C C . SER A 1 104 ? 8.495 10.819 -1.272 1.00 94.62 104 SER A C 1
ATOM 816 O O . SER A 1 104 ? 7.952 10.564 -0.190 1.00 94.62 104 SER A O 1
ATOM 818 N N . PRO A 1 105 ? 9.557 11.651 -1.326 1.00 96.19 105 PRO A N 1
ATOM 819 C CA . PRO A 1 105 ? 10.053 12.347 -0.143 1.00 96.19 105 PRO A CA 1
ATOM 820 C C . PRO A 1 105 ? 8.990 13.262 0.483 1.00 96.19 105 PRO A C 1
ATOM 822 O O . PRO A 1 105 ? 8.926 13.360 1.706 1.00 96.19 105 PRO A O 1
ATOM 825 N N . GLN A 1 106 ? 8.122 13.880 -0.323 1.00 96.88 106 GLN A N 1
ATOM 826 C CA . GLN A 1 106 ? 7.123 14.843 0.146 1.00 96.88 106 GLN A CA 1
ATOM 827 C C . GLN A 1 106 ? 6.007 14.227 0.999 1.00 96.88 106 GLN A C 1
ATOM 829 O O . GLN A 1 106 ? 5.494 14.893 1.892 1.00 96.88 106 GLN A O 1
ATOM 834 N N . THR A 1 107 ? 5.676 12.953 0.786 1.00 97.62 107 THR A N 1
ATOM 835 C CA . THR A 1 107 ? 4.647 12.235 1.560 1.00 97.62 107 THR A CA 1
ATOM 836 C C . THR A 1 107 ? 5.240 11.442 2.727 1.00 97.62 107 THR A C 1
ATOM 838 O O . THR A 1 107 ? 4.521 10.840 3.519 1.00 97.62 107 THR A O 1
ATOM 841 N N . THR A 1 108 ? 6.572 11.399 2.855 1.00 97.38 108 THR A N 1
ATOM 842 C CA . THR A 1 108 ? 7.240 10.523 3.830 1.00 97.38 108 THR A CA 1
ATOM 843 C C . THR A 1 108 ? 6.911 10.925 5.265 1.00 97.38 108 THR A C 1
ATOM 845 O O . THR A 1 108 ? 6.562 10.070 6.076 1.00 97.38 108 THR A O 1
ATOM 848 N N . THR A 1 109 ? 6.993 12.216 5.589 1.00 97.44 109 THR A N 1
ATOM 849 C CA . THR A 1 109 ? 6.718 12.706 6.948 1.00 97.44 109 THR A CA 1
ATOM 850 C C . THR A 1 109 ? 5.255 12.486 7.334 1.00 97.44 109 THR A C 1
ATOM 852 O O . THR A 1 109 ? 4.987 11.949 8.406 1.00 97.44 109 THR A O 1
ATOM 855 N N . SER A 1 110 ? 4.313 12.820 6.445 1.00 96.81 110 SER A N 1
ATOM 856 C CA . SER A 1 110 ? 2.880 12.627 6.702 1.00 96.81 110 SER A C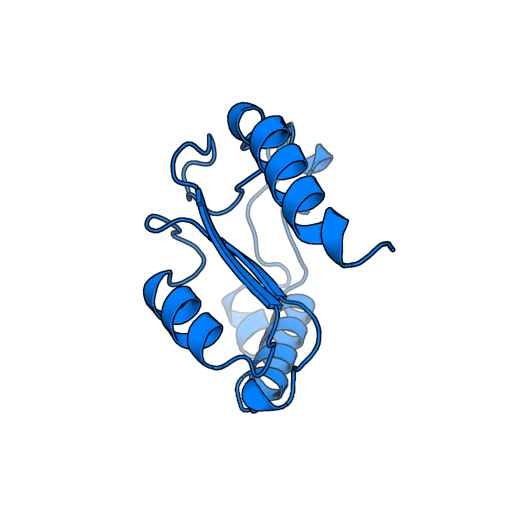A 1
ATOM 857 C C . SER A 1 110 ? 2.516 11.147 6.857 1.00 96.81 110 SER A C 1
ATOM 859 O O . SER A 1 110 ? 1.722 10.800 7.734 1.00 96.81 110 SER A O 1
ATOM 861 N N . MET A 1 111 ? 3.142 10.256 6.080 1.00 97.69 111 MET A N 1
ATOM 862 C CA . MET A 1 111 ? 2.989 8.808 6.234 1.00 97.69 111 MET A CA 1
ATOM 863 C C . MET A 1 111 ? 3.470 8.328 7.610 1.00 97.69 111 MET A C 1
ATOM 865 O O . MET A 1 111 ? 2.776 7.556 8.270 1.00 97.69 111 MET A O 1
ATOM 869 N N . VAL A 1 112 ? 4.634 8.800 8.073 1.00 97.88 112 VAL A N 1
ATOM 870 C CA . VAL A 1 112 ? 5.168 8.448 9.401 1.00 97.88 112 VAL A CA 1
ATOM 871 C C . VAL A 1 112 ? 4.224 8.897 10.514 1.00 97.88 112 VAL A C 1
ATOM 873 O O . VAL A 1 112 ? 3.936 8.110 11.415 1.00 97.88 112 VAL A O 1
ATOM 876 N N . ASP A 1 113 ? 3.717 10.129 10.450 1.00 97.69 113 ASP A N 1
ATOM 877 C CA . ASP A 1 113 ? 2.764 10.634 11.443 1.00 97.69 113 ASP A CA 1
ATOM 878 C C . ASP A 1 113 ? 1.467 9.814 11.447 1.00 97.69 113 ASP A C 1
ATOM 880 O O . ASP A 1 113 ? 0.984 9.429 12.512 1.00 97.69 113 ASP A O 1
ATOM 884 N N . THR A 1 114 ? 0.958 9.460 10.266 1.00 97.31 114 THR A N 1
ATOM 885 C CA . THR A 1 114 ? -0.251 8.637 10.114 1.00 97.31 114 THR A CA 1
ATOM 886 C C . THR A 1 114 ? -0.067 7.239 10.711 1.00 97.31 114 THR A C 1
ATOM 888 O O . THR A 1 114 ? -0.922 6.762 11.460 1.00 97.31 114 THR A O 1
ATOM 891 N N . ILE A 1 115 ? 1.069 6.588 10.437 1.00 97.38 115 ILE A N 1
ATOM 892 C CA . ILE A 1 115 ? 1.399 5.279 11.017 1.00 97.38 115 ILE A CA 1
ATOM 893 C C . ILE A 1 115 ? 1.566 5.391 12.536 1.00 97.38 115 ILE A C 1
ATOM 895 O O . ILE A 1 115 ? 1.093 4.519 13.261 1.00 97.38 115 ILE A O 1
ATOM 899 N N . ARG A 1 116 ? 2.186 6.464 13.049 1.00 97.56 116 ARG A N 1
ATOM 900 C CA . ARG A 1 116 ? 2.314 6.678 14.499 1.00 97.56 116 ARG A CA 1
ATOM 901 C C . ARG A 1 116 ? 0.940 6.755 15.160 1.00 97.56 116 ARG A C 1
ATOM 903 O O . ARG A 1 116 ? 0.709 6.029 16.121 1.00 97.56 116 ARG A O 1
ATOM 910 N N . THR A 1 117 ? 0.021 7.549 14.613 1.00 97.12 117 THR A N 1
ATOM 911 C CA . THR A 1 117 ? -1.359 7.645 15.115 1.00 97.12 117 THR A CA 1
ATOM 912 C C . THR A 1 117 ? -2.089 6.302 15.068 1.00 97.12 117 THR A C 1
ATOM 914 O O . THR A 1 117 ? -2.818 5.974 16.001 1.00 97.12 117 THR A O 1
ATOM 917 N N . PHE A 1 118 ? -1.869 5.492 14.028 1.00 97.69 118 PHE A N 1
ATOM 918 C CA . PHE A 1 118 ? -2.405 4.130 13.972 1.00 97.69 118 PHE A CA 1
ATOM 919 C C . PHE A 1 118 ? -1.825 3.222 15.074 1.00 97.69 118 PHE A C 1
ATOM 921 O O . PHE A 1 118 ? -2.538 2.416 15.661 1.00 97.69 118 PHE A O 1
ATOM 928 N N . LEU A 1 119 ? -0.534 3.343 15.390 1.00 97.31 119 LEU A N 1
ATOM 929 C CA . LEU A 1 119 ? 0.122 2.494 16.388 1.00 97.31 119 LEU A CA 1
ATOM 930 C C . LEU A 1 119 ? -0.147 2.919 17.840 1.00 97.31 119 LEU A C 1
ATOM 932 O O . LEU A 1 119 ? -0.106 2.073 18.728 1.00 97.31 119 LEU A O 1
ATOM 936 N N . GLU A 1 120 ? -0.436 4.193 18.110 1.00 96.44 120 GLU A N 1
ATOM 937 C CA . GLU A 1 120 ? -0.671 4.728 19.463 1.00 96.44 120 GLU A CA 1
ATOM 938 C C . GLU A 1 120 ? -1.617 3.892 20.355 1.00 96.44 120 GLU A C 1
ATOM 940 O O . GLU A 1 120 ? -1.261 3.636 21.511 1.00 96.44 120 GLU A O 1
ATOM 945 N N . PRO A 1 121 ? -2.799 3.435 19.894 1.00 95.31 121 PRO A N 1
ATOM 946 C CA . PRO A 1 121 ? -3.666 2.586 20.712 1.00 95.31 121 PRO A CA 1
ATOM 947 C C . PRO A 1 121 ? -3.162 1.140 20.870 1.00 95.31 121 PRO A C 1
ATOM 949 O O . PRO A 1 121 ? -3.668 0.434 21.738 1.00 95.31 121 PRO A O 1
ATOM 952 N N . LEU A 1 122 ? -2.195 0.695 20.058 1.00 94.25 122 LEU A N 1
ATOM 953 C CA . LEU A 1 122 ? -1.702 -0.690 20.001 1.00 94.25 122 LEU A CA 1
ATOM 954 C C . LEU A 1 122 ? -0.448 -0.943 20.849 1.00 94.25 122 LEU A C 1
ATOM 956 O O . LEU A 1 122 ? -0.140 -2.092 21.146 1.00 94.25 122 LEU A O 1
ATOM 960 N N . VAL A 1 123 ? 0.288 0.111 21.213 1.00 88.00 123 VAL A N 1
ATOM 961 C CA . VAL A 1 123 ? 1.581 0.030 21.928 1.00 88.00 123 VAL A CA 1
ATOM 962 C C . VAL A 1 123 ? 1.423 0.307 23.437 1.00 88.00 123 VAL A C 1
ATOM 964 O O . VAL A 1 123 ? 2.395 0.589 24.132 1.00 88.00 123 VAL A O 1
ATOM 967 N N . ARG A 1 124 ? 0.194 0.249 23.959 1.00 61.91 124 ARG A N 1
ATOM 968 C CA . ARG A 1 124 ? -0.079 0.422 25.395 1.00 61.91 124 ARG A CA 1
ATOM 969 C C . ARG A 1 124 ? 0.191 -0.838 26.204 1.00 61.91 124 ARG A C 1
ATOM 971 O O . ARG A 1 124 ? -0.159 -1.933 25.718 1.00 61.91 124 ARG A O 1
#